Protein AF-A0A0N7YM29-F1 (afdb_monomer)

Mean predicted aligned error: 9.25 Å

Secondary structure (DSSP, 8-state):
---PPPPHHHHHHHHHHHHHHHHHSS-HHHHHHHHHH--HHHHHHHHHHHHHTT-HHHHHHHHH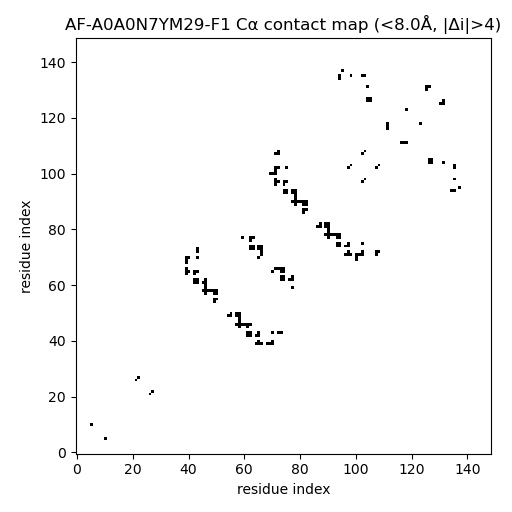HHHHTT-HHHHHHHHHHHHHTT-HHHHHHHHHHHHHTT--HHHHSPPPPTTSPPPPHHHHHHHHSHHHHHTTS-PPP--------

Radius of gyration: 21.11 Å; Cα contacts (8 Å, |Δi|>4): 114; chains: 1; bounding box: 64×45×58 Å

pLDDT: mean 83.95, std 16.63, range [44.84, 98.56]

Sequence (149 aa):
MPSATAGPEELRRHLHTLCESVLRGGHMGRLEKFARDYDAAGARTFACLLYSINRREAAVFWWRFAAGAEDQLSAHCLAIHHAADDNLIDARLWRTIATALGYSPRRHLPNPAPGAPLPDPGWLLARSGPELQQFAEPQAPLSVGCAGR

Nearest PDB structures (foldseek):
  7o04-assembly1_B  TM=7.428E-01  e=2.351E-01  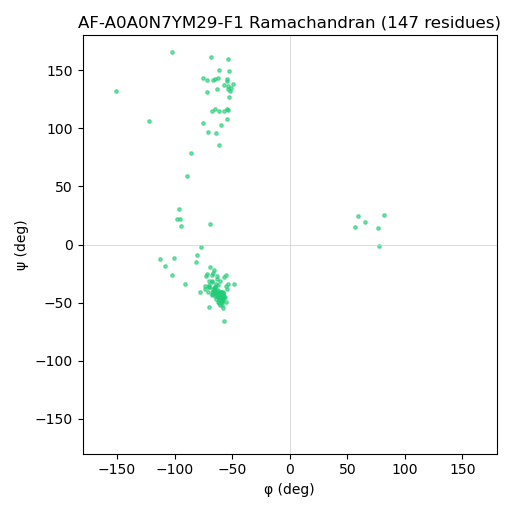Shigella flexneri
  6lk8-assembly1_U  TM=7.152E-01  e=1.671E+00  Xenopus laevis
  6i2m-assembly1_B-2  TM=2.600E-01  e=5.365E+00  Homo sapiens

Organism: NCBI:txid1546107

Solvent-accessible surface area (backbone atoms only — not comparable to full-atom values): 8555 Å² total; per-residue (Å²): 130,85,77,78,76,76,50,74,65,55,50,50,52,51,51,50,52,50,53,51,53,52,72,68,66,74,51,60,67,55,53,53,48,46,74,69,68,64,51,36,68,58,36,31,50,51,14,53,51,31,40,75,72,68,38,48,72,62,12,52,53,28,18,51,54,10,28,75,63,65,28,24,56,26,19,39,51,48,14,53,52,27,48,76,68,71,38,58,66,58,13,50,52,26,32,52,52,9,46,74,62,62,49,44,62,83,81,59,54,81,76,80,58,92,90,51,81,76,72,58,71,66,58,59,45,44,61,72,35,66,71,55,43,64,66,61,48,85,74,76,76,79,77,78,76,81,76,82,129

Structure (mmCIF, N/CA/C/O backbone):
data_AF-A0A0N7YM29-F1
#
_entry.id   AF-A0A0N7YM29-F1
#
loop_
_atom_site.group_PDB
_atom_site.id
_atom_site.type_symbol
_atom_site.label_atom_id
_atom_site.label_alt_id
_atom_site.label_comp_id
_atom_site.label_asym_id
_atom_site.label_entity_id
_atom_site.label_seq_id
_atom_site.pdbx_PDB_ins_code
_atom_site.Cartn_x
_atom_site.Cartn_y
_atom_site.Cartn_z
_atom_site.occupancy
_atom_site.B_iso_or_equiv
_atom_site.auth_seq_id
_atom_site.auth_comp_id
_atom_site.auth_asym_id
_atom_site.auth_atom_id
_atom_site.pdbx_PDB_model_num
ATOM 1 N N . MET A 1 1 ? 36.303 -25.086 7.597 1.00 44.84 1 MET A N 1
ATOM 2 C CA . MET A 1 1 ? 36.525 -23.628 7.691 1.00 44.84 1 MET A CA 1
ATOM 3 C C . MET A 1 1 ? 35.178 -22.980 7.955 1.00 44.84 1 MET A C 1
ATOM 5 O O . MET A 1 1 ? 34.296 -23.200 7.133 1.00 44.84 1 MET A O 1
ATOM 9 N N . PRO A 1 2 ? 34.951 -22.280 9.078 1.00 51.69 2 PRO A N 1
ATOM 10 C CA . PRO A 1 2 ? 33.721 -21.516 9.229 1.00 51.69 2 PRO A CA 1
ATOM 11 C C . PRO A 1 2 ? 33.783 -20.364 8.223 1.00 51.69 2 PRO A C 1
ATOM 13 O O . PRO A 1 2 ? 34.682 -19.528 8.291 1.00 51.69 2 PRO A O 1
ATOM 16 N N . SER A 1 3 ? 32.889 -20.365 7.236 1.00 58.28 3 SER A N 1
ATOM 17 C CA . SER A 1 3 ? 32.709 -19.223 6.344 1.00 58.28 3 SER A CA 1
ATOM 18 C C . SER A 1 3 ? 32.376 -18.021 7.218 1.00 58.28 3 SER A C 1
ATOM 20 O O . SER A 1 3 ? 31.359 -18.041 7.912 1.00 58.28 3 SER A O 1
ATOM 22 N N . ALA A 1 4 ? 33.250 -17.014 7.245 1.00 73.00 4 ALA A N 1
ATOM 23 C CA . ALA A 1 4 ? 32.949 -15.763 7.920 1.00 73.00 4 ALA A CA 1
ATOM 24 C C . ALA A 1 4 ? 31.623 -15.242 7.355 1.00 73.00 4 ALA A C 1
ATOM 26 O O . ALA A 1 4 ? 31.497 -15.008 6.153 1.00 73.00 4 ALA A O 1
ATOM 27 N N . THR A 1 5 ? 30.605 -15.139 8.206 1.00 76.69 5 THR A N 1
ATOM 28 C CA . THR A 1 5 ? 29.339 -14.521 7.824 1.00 76.69 5 THR A CA 1
ATOM 29 C C . THR A 1 5 ? 29.628 -13.056 7.534 1.00 76.69 5 THR A C 1
ATOM 31 O O . THR A 1 5 ? 30.071 -12.340 8.434 1.00 76.69 5 THR A O 1
ATOM 34 N N . ALA 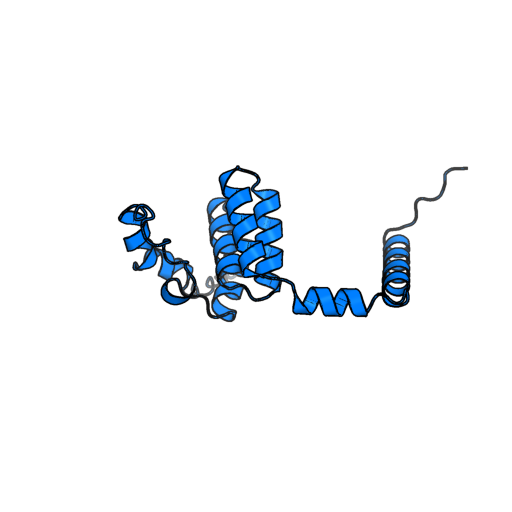A 1 6 ? 29.415 -12.632 6.287 1.00 79.06 6 ALA A N 1
ATOM 35 C CA . ALA A 1 6 ? 29.587 -11.244 5.877 1.00 79.06 6 ALA A CA 1
ATOM 36 C C . ALA A 1 6 ? 28.827 -10.309 6.833 1.00 79.06 6 ALA A C 1
ATOM 38 O O . ALA A 1 6 ? 27.681 -10.575 7.208 1.00 79.06 6 ALA A O 1
ATOM 39 N N . GLY A 1 7 ? 29.476 -9.220 7.247 1.00 93.62 7 GLY A N 1
ATOM 40 C CA . GLY A 1 7 ? 28.8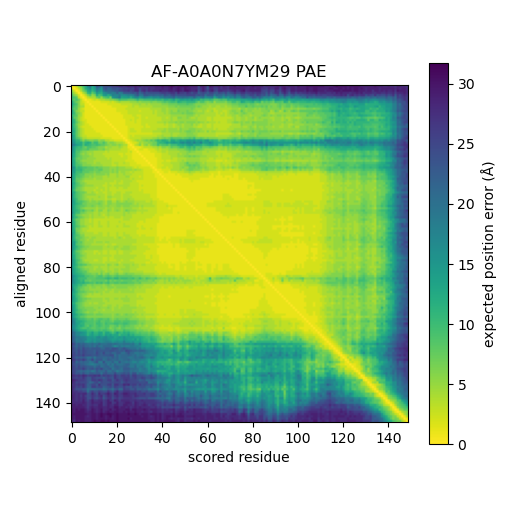60 -8.241 8.141 1.00 93.62 7 GLY A CA 1
ATOM 41 C C . GLY A 1 7 ? 27.717 -7.474 7.453 1.00 93.62 7 GLY A C 1
ATOM 42 O O . GLY A 1 7 ? 27.680 -7.403 6.222 1.00 93.62 7 GLY A O 1
ATOM 43 N N . PRO A 1 8 ? 26.804 -6.825 8.205 1.00 94.62 8 PRO A N 1
ATOM 44 C CA . PRO A 1 8 ? 25.674 -6.088 7.627 1.00 94.62 8 PRO A CA 1
ATOM 45 C C . PRO A 1 8 ? 26.068 -5.046 6.571 1.00 94.62 8 PRO A C 1
ATOM 47 O O . PRO A 1 8 ? 25.344 -4.845 5.602 1.00 94.62 8 PRO A O 1
ATOM 50 N N . GLU A 1 9 ? 27.222 -4.396 6.731 1.00 95.81 9 GLU A N 1
ATOM 51 C CA . GLU A 1 9 ? 27.707 -3.388 5.784 1.00 95.81 9 GLU A CA 1
ATOM 52 C C . GLU A 1 9 ? 28.222 -3.992 4.473 1.00 95.81 9 GLU A C 1
ATOM 54 O O . GLU A 1 9 ? 28.010 -3.441 3.393 1.00 95.81 9 GLU A O 1
ATOM 59 N N . GLU A 1 10 ? 28.856 -5.161 4.549 1.00 95.81 10 GLU A N 1
ATOM 60 C CA . GLU A 1 10 ? 29.280 -5.907 3.367 1.00 95.81 10 GLU A CA 1
ATOM 61 C C . GLU A 1 10 ? 28.064 -6.404 2.578 1.00 95.81 10 GLU A C 1
ATOM 63 O O . GLU A 1 10 ? 28.008 -6.238 1.360 1.00 95.81 10 GLU A O 1
ATOM 68 N N . LEU A 1 11 ? 27.036 -6.898 3.276 1.00 96.69 11 LEU A N 1
ATOM 69 C CA . LEU A 1 11 ? 25.766 -7.289 2.662 1.00 96.69 11 LEU A CA 1
ATOM 70 C C . LEU A 1 11 ? 25.036 -6.102 2.014 1.00 96.69 11 LEU A C 1
ATOM 72 O O . LEU A 1 11 ? 24.526 -6.243 0.903 1.00 96.69 11 LEU A O 1
ATOM 76 N N . ARG A 1 12 ? 25.012 -4.920 2.649 1.00 96.94 12 ARG A N 1
ATOM 77 C CA . ARG A 1 12 ? 24.433 -3.703 2.043 1.00 96.94 12 ARG A CA 1
ATOM 78 C C . ARG A 1 12 ? 25.174 -3.285 0.783 1.00 96.94 12 ARG A C 1
ATOM 80 O O . ARG A 1 12 ? 24.537 -2.966 -0.219 1.00 96.94 12 ARG A O 1
ATOM 87 N N . ARG A 1 13 ? 26.506 -3.318 0.814 1.00 97.38 13 ARG A N 1
ATOM 88 C CA . ARG A 1 13 ? 27.336 -3.020 -0.356 1.00 97.38 13 ARG A CA 1
ATOM 89 C C . ARG A 1 13 ? 27.063 -4.004 -1.485 1.00 97.38 13 ARG A C 1
ATOM 91 O O . ARG A 1 13 ? 26.868 -3.584 -2.619 1.00 97.38 13 ARG A O 1
ATOM 98 N N . HIS A 1 14 ? 26.981 -5.292 -1.163 1.00 96.94 14 HIS A N 1
ATOM 99 C CA . HIS A 1 14 ? 26.638 -6.321 -2.132 1.00 96.94 14 HIS A CA 1
ATOM 100 C C . HIS A 1 14 ? 25.247 -6.092 -2.742 1.00 96.94 14 HIS A C 1
ATOM 102 O O . HIS A 1 14 ? 25.103 -6.132 -3.962 1.00 96.94 14 HIS A O 1
ATOM 108 N N . LEU A 1 15 ? 24.240 -5.769 -1.922 1.00 97.56 15 LEU A N 1
ATOM 109 C CA . LEU A 1 15 ? 22.901 -5.424 -2.404 1.00 97.56 15 LEU A CA 1
ATOM 110 C C . LEU A 1 15 ? 22.931 -4.202 -3.331 1.00 97.56 15 LEU A C 1
ATOM 112 O O . LEU A 1 15 ? 22.297 -4.228 -4.381 1.00 97.56 15 LEU A O 1
ATOM 116 N N . HIS A 1 16 ? 23.699 -3.164 -2.993 1.00 97.75 16 HIS A N 1
ATOM 117 C CA . HIS A 1 16 ? 23.868 -1.998 -3.861 1.00 97.75 16 HIS A CA 1
ATOM 118 C C . HIS A 1 16 ? 24.461 -2.387 -5.222 1.00 97.75 16 HIS A C 1
ATOM 120 O O . HIS A 1 16 ? 23.938 -1.996 -6.263 1.00 97.75 16 HIS A O 1
ATOM 126 N N . THR A 1 17 ? 25.505 -3.223 -5.230 1.00 97.81 17 THR A N 1
ATOM 127 C CA . THR A 1 17 ? 26.103 -3.745 -6.467 1.00 97.81 17 THR A CA 1
ATOM 128 C C . THR A 1 17 ? 25.104 -4.562 -7.290 1.00 97.81 17 THR A C 1
ATOM 130 O O . THR A 1 17 ? 25.041 -4.398 -8.508 1.00 97.81 17 THR A O 1
ATOM 133 N N . LEU A 1 18 ? 24.288 -5.408 -6.653 1.00 96.75 18 LEU A N 1
ATOM 134 C CA . LEU A 1 18 ? 23.226 -6.146 -7.342 1.00 96.75 18 LEU A CA 1
ATOM 135 C C . LEU A 1 18 ? 22.182 -5.199 -7.949 1.00 96.75 18 LEU A C 1
ATOM 137 O O . LEU A 1 18 ? 21.816 -5.374 -9.110 1.00 96.75 18 LEU A O 1
ATOM 141 N N . CYS A 1 19 ? 21.746 -4.173 -7.215 1.00 95.50 19 CYS A N 1
ATOM 142 C CA . CYS A 1 19 ? 20.822 -3.159 -7.724 1.00 95.50 19 CYS A CA 1
ATOM 143 C C . CYS A 1 19 ? 21.391 -2.426 -8.949 1.00 95.50 19 CYS A C 1
ATOM 145 O O . CYS A 1 19 ? 20.688 -2.266 -9.945 1.00 95.50 19 CYS A O 1
ATOM 147 N N . GLU A 1 20 ? 22.666 -2.028 -8.925 1.00 94.62 20 GLU A N 1
ATOM 148 C CA . GLU A 1 20 ? 23.328 -1.428 -10.090 1.00 94.62 20 GLU A CA 1
ATOM 149 C C . GLU A 1 20 ? 23.393 -2.390 -11.281 1.00 94.62 20 GLU A C 1
ATOM 151 O O . GLU A 1 20 ? 23.167 -1.981 -12.421 1.00 94.62 20 GLU A O 1
ATOM 156 N N . SER A 1 21 ? 23.689 -3.669 -11.026 1.00 94.56 21 SER A N 1
ATOM 157 C CA . SER A 1 21 ? 23.746 -4.697 -12.066 1.00 94.56 21 SER A CA 1
ATOM 158 C C . SER A 1 21 ? 22.389 -4.908 -12.728 1.00 94.56 21 SER A C 1
ATOM 160 O O . SER A 1 21 ? 22.333 -5.060 -13.947 1.00 94.56 21 SER A O 1
ATOM 162 N N . VAL A 1 22 ? 21.312 -4.907 -11.938 1.00 93.31 22 VAL A N 1
ATOM 163 C CA . VAL A 1 22 ? 19.934 -4.891 -12.430 1.00 93.31 22 VAL A CA 1
ATOM 164 C C . VAL A 1 22 ? 19.795 -3.655 -13.320 1.00 93.31 22 VAL A C 1
ATOM 166 O O . VAL A 1 22 ? 19.749 -3.804 -14.533 1.00 93.31 22 VAL A O 1
ATOM 169 N N . LEU A 1 23 ? 19.902 -2.430 -12.795 1.00 90.56 23 LEU A N 1
ATOM 170 C CA . LEU A 1 23 ? 19.718 -1.185 -13.569 1.00 90.56 23 LEU A CA 1
ATOM 171 C C . LEU A 1 23 ? 20.493 -1.111 -14.903 1.00 90.56 23 LEU A C 1
ATOM 173 O O . LEU A 1 23 ? 19.970 -0.565 -15.875 1.00 90.56 23 LEU A O 1
ATOM 177 N N . ARG A 1 24 ? 21.696 -1.693 -14.988 1.00 90.12 24 ARG A N 1
ATOM 178 C CA . ARG A 1 24 ? 22.502 -1.756 -16.224 1.00 90.12 24 ARG A CA 1
ATOM 179 C C . ARG A 1 24 ? 22.105 -2.875 -17.198 1.00 90.12 24 ARG A C 1
ATOM 181 O O . ARG A 1 24 ? 22.477 -2.808 -18.365 1.00 90.12 24 ARG A O 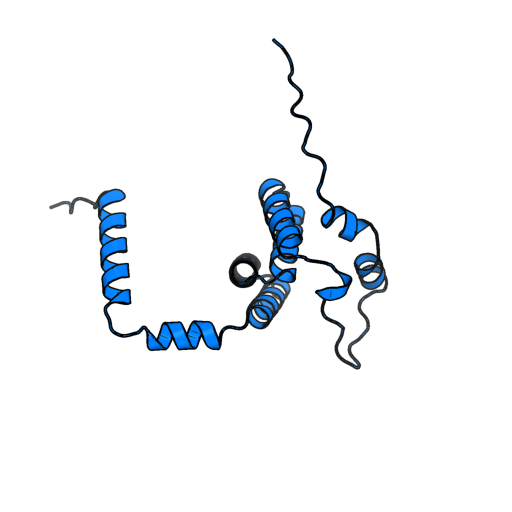1
ATOM 188 N N . GLY A 1 25 ? 21.328 -3.868 -16.772 1.00 88.50 25 GLY A N 1
ATOM 189 C CA . GLY A 1 25 ? 20.896 -5.047 -17.535 1.00 88.50 25 GLY A CA 1
ATOM 190 C C . GLY A 1 25 ? 19.895 -4.798 -18.674 1.00 88.50 25 GLY A C 1
ATOM 191 O O . GLY A 1 25 ? 19.237 -5.733 -19.124 1.00 88.50 25 GLY A O 1
ATOM 192 N N . GLY A 1 26 ? 19.739 -3.556 -19.146 1.00 80.44 26 GLY A N 1
ATOM 193 C CA . GLY A 1 26 ? 18.964 -3.235 -20.354 1.00 80.44 26 GLY A CA 1
ATOM 194 C C . GLY A 1 26 ? 17.437 -3.261 -20.200 1.00 80.44 26 GLY A C 1
ATOM 195 O O . GLY A 1 26 ? 16.709 -3.237 -21.187 1.00 80.44 26 GLY A O 1
ATOM 196 N N . HIS A 1 27 ? 16.913 -3.282 -18.977 1.00 83.81 27 HIS A N 1
ATOM 197 C CA . HIS A 1 27 ? 15.472 -3.383 -18.711 1.00 83.81 27 HIS A CA 1
ATOM 198 C C . HIS A 1 27 ? 14.783 -2.041 -18.425 1.00 83.81 27 HIS A C 1
ATOM 200 O O . HIS A 1 27 ? 13.699 -2.009 -17.842 1.00 83.81 27 HIS A O 1
ATOM 206 N N . MET A 1 28 ? 15.373 -0.928 -18.863 1.00 84.94 28 MET A N 1
ATOM 207 C CA . MET A 1 28 ? 14.740 0.393 -18.759 1.00 84.94 28 MET A CA 1
ATOM 208 C C . MET A 1 28 ? 13.351 0.420 -19.416 1.00 84.94 28 MET A C 1
ATOM 210 O O . MET A 1 28 ? 12.424 0.987 -18.849 1.00 84.94 28 MET A O 1
ATOM 214 N N . GLY A 1 29 ? 13.157 -0.305 -20.526 1.00 87.56 29 GLY A N 1
ATOM 215 C CA . GLY A 1 29 ? 11.838 -0.438 -21.158 1.00 87.56 29 GLY A CA 1
ATOM 216 C C . GLY A 1 29 ? 10.786 -1.134 -20.281 1.00 87.56 29 GLY A C 1
ATOM 217 O O . GLY A 1 29 ? 9.598 -0.846 -20.400 1.00 87.56 29 GLY A O 1
ATOM 218 N N . ARG A 1 30 ? 11.191 -2.015 -19.352 1.00 89.75 30 ARG A N 1
ATOM 219 C CA . ARG A 1 30 ? 10.261 -2.618 -18.379 1.00 89.75 30 ARG A CA 1
ATOM 220 C C . ARG A 1 30 ? 9.848 -1.617 -17.308 1.00 89.75 30 ARG A C 1
ATOM 222 O O . ARG A 1 30 ? 8.688 -1.626 -16.915 1.00 89.75 30 ARG A O 1
ATOM 229 N N . LEU A 1 31 ? 10.778 -0.772 -16.859 1.00 89.69 31 LEU A N 1
ATOM 230 C CA . LEU A 1 31 ? 10.484 0.291 -15.901 1.00 89.69 31 LEU A CA 1
ATOM 231 C C . LEU A 1 31 ? 9.536 1.328 -16.509 1.00 89.69 31 LEU A C 1
ATOM 233 O O . LEU A 1 31 ? 8.561 1.697 -15.867 1.00 89.69 31 LEU A O 1
ATOM 237 N N . GLU A 1 32 ? 9.771 1.740 -17.756 1.00 90.62 32 GLU A N 1
ATOM 238 C CA . GLU A 1 32 ? 8.873 2.655 -18.466 1.00 90.62 32 GLU A CA 1
ATOM 239 C C . GLU A 1 32 ? 7.478 2.044 -18.650 1.00 90.62 32 GLU A C 1
ATOM 241 O O . GLU A 1 32 ? 6.473 2.697 -18.376 1.00 90.62 32 GLU A O 1
ATOM 246 N N . LYS A 1 33 ? 7.406 0.771 -19.063 1.00 92.44 33 LYS A N 1
ATOM 247 C CA . LYS A 1 33 ? 6.132 0.053 -19.167 1.00 92.44 33 LYS A CA 1
ATOM 248 C C . LYS A 1 33 ? 5.414 -0.007 -17.820 1.00 92.44 33 LYS A C 1
ATOM 250 O O . LYS A 1 33 ? 4.234 0.302 -17.750 1.00 92.44 33 LYS A O 1
ATOM 255 N N . PHE A 1 34 ? 6.124 -0.369 -16.753 1.00 91.38 34 PHE A N 1
ATOM 256 C CA . PHE A 1 34 ? 5.558 -0.396 -15.409 1.00 91.38 34 PHE A CA 1
ATOM 257 C C . PHE A 1 34 ? 5.026 0.978 -15.000 1.00 91.38 34 PHE A C 1
ATOM 259 O O . PHE A 1 34 ? 3.877 1.064 -14.594 1.00 91.38 34 PHE A O 1
ATOM 266 N N . ALA A 1 35 ? 5.818 2.042 -15.169 1.00 88.38 35 ALA A N 1
ATOM 267 C CA . ALA A 1 35 ? 5.434 3.413 -14.835 1.00 88.38 35 ALA A CA 1
ATOM 268 C C . ALA A 1 35 ? 4.202 3.901 -15.618 1.00 88.38 35 ALA A C 1
ATOM 270 O O . ALA A 1 35 ? 3.433 4.704 -15.101 1.00 88.38 35 ALA A O 1
ATOM 271 N N . ARG A 1 36 ? 4.020 3.423 -16.854 1.00 90.94 36 ARG A N 1
ATOM 272 C CA . ARG A 1 36 ? 2.860 3.743 -17.694 1.00 90.94 36 ARG A CA 1
ATOM 273 C C . ARG A 1 36 ? 1.612 2.952 -17.309 1.00 90.94 36 ARG A C 1
ATOM 275 O O . ARG A 1 36 ? 0.518 3.504 -17.345 1.00 90.94 36 ARG A O 1
ATOM 282 N N . ASP A 1 37 ? 1.784 1.672 -16.994 1.00 90.94 37 ASP A N 1
ATOM 283 C CA . ASP A 1 37 ? 0.681 0.713 -16.918 1.00 90.94 37 ASP A CA 1
ATOM 284 C C . ASP A 1 37 ? 0.216 0.431 -15.477 1.00 90.94 37 ASP A C 1
ATOM 286 O O . ASP A 1 37 ? -0.809 -0.228 -15.295 1.00 90.94 37 ASP A O 1
ATOM 290 N N . TYR A 1 38 ? 0.952 0.858 -14.441 1.00 91.56 38 TYR A N 1
ATOM 291 C CA . TYR A 1 38 ? 0.529 0.607 -13.060 1.00 91.56 38 TYR A CA 1
ATOM 292 C C . TYR A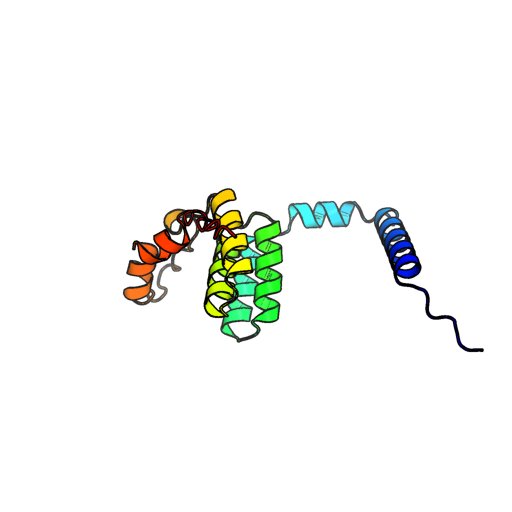 1 38 ? -0.751 1.387 -12.720 1.00 91.56 38 TYR A C 1
ATOM 294 O O . TYR A 1 38 ? -0.920 2.544 -13.096 1.00 91.56 38 TYR A O 1
ATOM 302 N N . ASP A 1 39 ? -1.636 0.754 -11.950 1.00 94.44 39 ASP A N 1
ATOM 303 C CA . ASP A 1 39 ? -2.895 1.348 -11.503 1.00 94.44 39 ASP A CA 1
ATOM 304 C C . ASP A 1 39 ? -2.969 1.339 -9.972 1.00 94.44 39 ASP A C 1
ATOM 306 O O . ASP A 1 39 ? -3.177 0.298 -9.337 1.00 94.44 39 ASP A O 1
ATOM 310 N N . ALA A 1 40 ? -2.798 2.516 -9.368 1.00 95.44 40 ALA A N 1
ATOM 311 C CA . ALA A 1 40 ? -2.878 2.682 -7.922 1.00 95.44 40 ALA A CA 1
ATOM 312 C C . ALA A 1 40 ? -4.288 2.365 -7.380 1.00 95.44 40 ALA A C 1
ATOM 314 O O . ALA A 1 40 ? -4.424 1.769 -6.307 1.00 95.44 40 ALA A O 1
ATOM 315 N N . ALA A 1 41 ? -5.345 2.669 -8.144 1.00 94.88 41 ALA A N 1
ATOM 316 C CA . ALA A 1 41 ? -6.719 2.342 -7.771 1.00 94.88 41 ALA A CA 1
ATOM 317 C C . ALA A 1 41 ? -6.984 0.828 -7.843 1.00 94.88 41 ALA A C 1
ATOM 319 O O . ALA A 1 41 ? -7.680 0.275 -6.982 1.00 94.88 41 ALA A O 1
ATOM 320 N N . GLY A 1 42 ? -6.395 0.145 -8.823 1.00 96.12 42 GLY A N 1
ATOM 321 C CA . GLY A 1 42 ? -6.382 -1.312 -8.932 1.00 96.12 42 GLY A CA 1
ATOM 322 C C . GLY A 1 42 ? -5.674 -1.974 -7.748 1.00 96.12 42 GLY A C 1
ATOM 323 O O . GLY A 1 42 ? -6.245 -2.858 -7.107 1.00 96.12 42 GLY A O 1
ATOM 324 N N . ALA A 1 43 ? -4.483 -1.489 -7.379 1.00 97.69 43 ALA A N 1
ATOM 325 C CA . ALA A 1 43 ? -3.747 -1.952 -6.199 1.00 97.69 43 ALA A CA 1
ATOM 326 C C . ALA A 1 43 ? -4.548 -1.763 -4.898 1.00 97.69 43 ALA A C 1
ATOM 328 O O . ALA A 1 43 ? -4.661 -2.698 -4.100 1.00 97.69 43 ALA A O 1
ATOM 329 N N . ARG A 1 44 ? -5.188 -0.598 -4.712 1.00 97.75 44 ARG A N 1
ATOM 330 C CA . ARG A 1 44 ? -6.117 -0.359 -3.595 1.00 97.75 44 ARG A CA 1
ATOM 331 C C . ARG A 1 44 ? -7.263 -1.367 -3.583 1.00 97.75 44 ARG A C 1
ATOM 333 O O . ARG A 1 44 ? -7.616 -1.897 -2.534 1.00 97.75 44 ARG A O 1
ATOM 340 N N . THR A 1 45 ? -7.873 -1.617 -4.737 1.00 97.31 45 THR A N 1
ATOM 341 C CA . THR A 1 45 ? -9.015 -2.534 -4.849 1.00 97.31 45 THR A CA 1
ATOM 342 C C . THR A 1 45 ? -8.601 -3.960 -4.488 1.00 97.31 45 THR A C 1
ATOM 344 O O . THR A 1 45 ? -9.306 -4.640 -3.741 1.00 97.31 45 THR A O 1
ATOM 347 N N . PHE A 1 46 ? -7.418 -4.389 -4.931 1.00 98.25 46 PHE A N 1
ATOM 348 C CA . PHE A 1 46 ? -6.846 -5.674 -4.544 1.00 98.25 46 PHE A CA 1
ATOM 349 C C . PHE A 1 46 ? -6.555 -5.750 -3.038 1.00 98.25 46 PHE A C 1
ATOM 351 O O . PHE A 1 46 ? -6.876 -6.754 -2.403 1.00 98.25 46 PHE A O 1
ATOM 358 N N . ALA A 1 47 ? -6.044 -4.674 -2.434 1.00 98.38 47 ALA A N 1
ATOM 359 C CA . ALA A 1 47 ? -5.889 -4.579 -0.984 1.00 98.38 47 ALA A CA 1
ATOM 360 C C . ALA A 1 47 ? -7.228 -4.748 -0.242 1.00 98.38 47 ALA A C 1
ATOM 362 O O . ALA A 1 47 ? -7.306 -5.525 0.707 1.00 98.38 47 ALA A O 1
ATOM 363 N N . CYS A 1 48 ? -8.301 -4.094 -0.701 1.00 97.31 48 CYS A N 1
ATOM 364 C CA . CYS A 1 48 ? -9.637 -4.240 -0.114 1.00 97.31 48 CYS A CA 1
ATOM 365 C C . CYS A 1 48 ? -10.169 -5.679 -0.219 1.00 97.31 48 CYS A C 1
ATOM 367 O O . CYS A 1 48 ? -10.771 -6.182 0.735 1.00 97.31 48 CYS A O 1
ATOM 369 N N . LEU A 1 49 ? -9.916 -6.366 -1.340 1.00 98.00 49 LEU A N 1
ATOM 370 C CA . LEU A 1 49 ? -10.237 -7.788 -1.491 1.00 98.00 49 LEU A CA 1
ATOM 371 C C . LEU A 1 49 ? -9.488 -8.621 -0.447 1.00 98.00 49 LEU A C 1
ATOM 373 O O . LEU A 1 49 ? -10.111 -9.382 0.289 1.00 98.00 49 LEU A O 1
ATOM 377 N N . LEU A 1 50 ? -8.167 -8.442 -0.351 1.00 98.56 50 LEU A N 1
ATOM 378 C CA . LEU A 1 50 ? -7.316 -9.148 0.609 1.00 98.56 50 LEU A CA 1
ATOM 379 C C . LEU A 1 50 ? -7.763 -8.910 2.055 1.00 98.56 50 LEU A C 1
ATOM 381 O O . LEU A 1 50 ? -7.829 -9.856 2.840 1.00 98.56 50 LEU A O 1
ATOM 385 N N . TYR A 1 51 ? -8.118 -7.673 2.402 1.00 98.00 51 TYR A N 1
ATOM 386 C CA . TYR A 1 51 ? -8.621 -7.332 3.729 1.00 98.00 51 TYR A CA 1
ATOM 387 C C . TYR A 1 51 ? -9.936 -8.063 4.034 1.00 98.00 51 TYR A C 1
ATOM 389 O O . TYR A 1 51 ? -10.084 -8.639 5.111 1.00 98.00 51 TYR A O 1
ATOM 397 N N . SER A 1 52 ? -10.848 -8.120 3.059 1.00 96.75 52 SER A N 1
ATOM 398 C CA . SER A 1 52 ? -12.153 -8.790 3.186 1.00 96.75 52 SER A CA 1
ATOM 399 C C . SER A 1 52 ? -12.032 -10.300 3.412 1.00 96.75 52 SER A C 1
ATOM 401 O O . SER A 1 52 ? -12.866 -10.891 4.090 1.00 96.75 52 SER A O 1
ATOM 403 N N . ILE A 1 53 ? -10.968 -10.925 2.899 1.00 98.06 53 ILE A N 1
ATOM 404 C CA . ILE A 1 53 ? -10.646 -12.342 3.145 1.00 98.06 53 ILE A CA 1
ATOM 405 C C . ILE A 1 53 ? -9.643 -12.534 4.298 1.00 98.06 53 ILE A C 1
ATOM 407 O O . ILE A 1 53 ? -8.955 -13.552 4.380 1.00 98.06 53 ILE A O 1
ATOM 411 N N . ASN A 1 54 ? -9.538 -11.541 5.188 1.00 97.19 54 ASN A N 1
ATOM 412 C CA . ASN A 1 54 ? -8.701 -11.527 6.389 1.00 97.19 54 ASN A CA 1
ATOM 413 C C . ASN A 1 54 ? -7.187 -11.711 6.138 1.00 97.19 54 ASN A C 1
ATOM 415 O O . ASN A 1 54 ? -6.437 -12.104 7.030 1.00 97.19 54 ASN A O 1
ATOM 419 N N . ARG A 1 55 ? -6.698 -11.380 4.937 1.00 98.25 55 ARG A N 1
ATOM 420 C CA . ARG A 1 55 ? -5.265 -11.326 4.593 1.00 98.25 55 ARG A CA 1
ATOM 421 C C . ARG A 1 55 ? -4.708 -9.928 4.884 1.00 98.25 55 ARG A C 1
ATOM 423 O O . ARG A 1 55 ? -4.218 -9.246 3.986 1.00 98.25 55 ARG A O 1
ATOM 430 N N . ARG A 1 56 ? -4.807 -9.499 6.149 1.00 97.31 56 ARG A N 1
ATOM 431 C CA . ARG A 1 56 ? -4.564 -8.108 6.582 1.00 97.31 56 ARG A CA 1
ATOM 432 C C . ARG A 1 56 ? -3.160 -7.602 6.253 1.00 97.31 56 ARG A C 1
ATOM 434 O O . ARG A 1 56 ? -3.043 -6.556 5.632 1.00 97.31 56 ARG A O 1
ATOM 441 N N . GLU A 1 57 ? -2.108 -8.356 6.568 1.00 97.06 57 GLU A N 1
ATOM 442 C CA . GLU A 1 57 ? -0.728 -7.931 6.267 1.00 97.06 57 GLU A CA 1
ATOM 443 C C . GLU A 1 57 ? -0.498 -7.699 4.766 1.00 97.06 57 GLU A C 1
ATOM 445 O O . GLU A 1 57 ? 0.108 -6.704 4.364 1.00 97.06 57 GLU A O 1
ATOM 450 N N . ALA A 1 58 ? -1.045 -8.580 3.922 1.00 98.06 58 ALA A N 1
ATOM 451 C CA . ALA A 1 58 ? -0.979 -8.425 2.473 1.00 98.06 58 ALA A CA 1
ATOM 452 C C . ALA A 1 58 ? -1.781 -7.201 2.003 1.00 98.06 58 ALA A C 1
ATOM 454 O O . ALA A 1 58 ? -1.313 -6.461 1.141 1.00 98.06 58 ALA A O 1
ATOM 455 N N . ALA A 1 59 ? -2.958 -6.949 2.582 1.00 98.50 59 ALA A N 1
ATOM 456 C CA . ALA A 1 59 ? -3.743 -5.754 2.280 1.00 98.50 59 ALA A CA 1
ATOM 457 C C . ALA A 1 59 ? -2.969 -4.468 2.606 1.00 98.50 59 ALA A C 1
ATOM 459 O O . ALA A 1 59 ? -2.879 -3.569 1.774 1.00 98.50 59 ALA A O 1
ATOM 460 N N . VAL A 1 60 ? -2.335 -4.412 3.779 1.00 98.25 60 VAL A N 1
ATOM 461 C CA . VAL A 1 60 ? -1.527 -3.266 4.212 1.00 98.25 60 VAL A CA 1
ATOM 462 C C . VAL A 1 60 ? -0.362 -3.008 3.262 1.00 98.25 60 VAL A C 1
ATOM 464 O O . VAL A 1 60 ? -0.101 -1.856 2.920 1.00 98.25 60 VAL A O 1
ATOM 467 N N . PHE A 1 61 ? 0.324 -4.057 2.801 1.00 98.31 61 PHE A N 1
ATOM 468 C CA . PHE A 1 61 ? 1.370 -3.918 1.786 1.00 98.31 61 PHE A CA 1
ATOM 469 C C . PHE A 1 61 ? 0.844 -3.213 0.526 1.00 98.31 61 PHE A C 1
ATOM 471 O O . PHE A 1 61 ? 1.440 -2.237 0.069 1.00 98.31 61 PHE A O 1
ATOM 478 N N . TRP A 1 62 ? -0.297 -3.660 -0.001 1.00 98.56 62 TRP A N 1
ATOM 479 C CA . TRP A 1 62 ? -0.868 -3.095 -1.223 1.00 98.56 62 TRP A CA 1
ATOM 480 C C . TRP A 1 62 ? -1.420 -1.683 -1.037 1.00 98.56 62 TRP A C 1
ATOM 482 O O . TRP A 1 62 ? -1.255 -0.852 -1.929 1.00 98.56 62 TRP A O 1
ATOM 492 N N . TRP A 1 63 ? -1.988 -1.362 0.127 1.00 98.56 63 TRP A N 1
ATOM 493 C CA . TRP A 1 63 ? -2.337 0.023 0.437 1.00 98.56 63 TRP A CA 1
ATOM 494 C C . TRP A 1 63 ? -1.101 0.920 0.533 1.00 98.56 63 TRP A C 1
ATOM 496 O O . TRP A 1 63 ? -1.147 2.039 0.035 1.00 98.56 63 TRP A O 1
ATOM 506 N N . ARG A 1 64 ? 0.022 0.456 1.104 1.00 98.31 64 ARG A N 1
ATOM 507 C CA . ARG A 1 64 ? 1.275 1.241 1.136 1.00 98.31 64 ARG A CA 1
ATOM 508 C C . ARG A 1 64 ? 1.829 1.475 -0.263 1.00 98.31 64 ARG A C 1
ATOM 510 O O . ARG A 1 64 ? 2.254 2.587 -0.557 1.00 98.31 64 ARG A O 1
ATOM 517 N N . PHE A 1 65 ? 1.785 0.455 -1.121 1.00 97.44 65 PHE A N 1
ATOM 518 C CA . PHE A 1 65 ? 2.166 0.580 -2.527 1.00 97.44 65 PHE A CA 1
ATOM 519 C C . PHE A 1 65 ? 1.318 1.642 -3.243 1.00 97.44 65 PHE A C 1
ATOM 521 O O . PHE A 1 65 ? 1.866 2.568 -3.833 1.00 97.44 65 PHE A O 1
ATOM 528 N N . ALA A 1 66 ? -0.011 1.552 -3.138 1.00 97.94 66 ALA A N 1
ATOM 529 C CA . ALA A 1 66 ? -0.922 2.501 -3.774 1.00 97.94 66 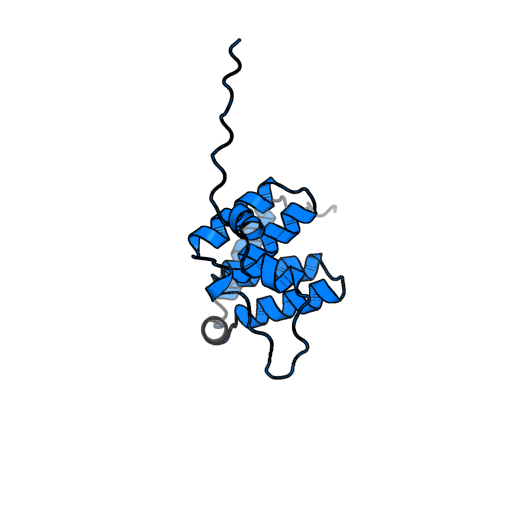ALA A CA 1
ATOM 530 C C . ALA A 1 66 ? -0.774 3.924 -3.207 1.00 97.94 66 ALA A C 1
ATOM 532 O O . ALA A 1 66 ? -0.719 4.883 -3.968 1.00 97.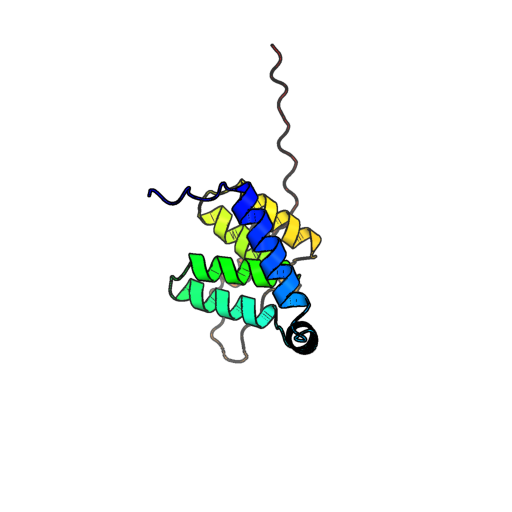94 66 ALA A O 1
ATOM 533 N N . ALA A 1 67 ? -0.641 4.072 -1.887 1.00 97.62 67 ALA A N 1
ATOM 534 C CA . ALA A 1 67 ? -0.429 5.368 -1.245 1.00 97.62 67 ALA A CA 1
ATOM 535 C C . ALA A 1 67 ? 0.916 6.007 -1.638 1.00 97.62 67 ALA A C 1
ATOM 537 O O . ALA A 1 67 ? 0.991 7.220 -1.813 1.00 97.62 67 ALA A O 1
ATOM 538 N N . GLY A 1 68 ? 1.969 5.198 -1.814 1.00 95.94 68 GLY A N 1
ATOM 539 C CA . GLY A 1 68 ? 3.254 5.649 -2.357 1.00 95.94 68 GLY A CA 1
ATOM 540 C C . GLY A 1 68 ? 3.171 6.104 -3.818 1.00 95.94 68 GLY A C 1
ATOM 541 O O . GLY A 1 68 ? 3.997 6.899 -4.252 1.00 95.94 68 GLY A O 1
ATOM 542 N N . ALA A 1 69 ? 2.149 5.651 -4.545 1.00 95.06 69 ALA A N 1
ATOM 543 C CA . ALA A 1 69 ? 1.771 6.134 -5.868 1.00 95.06 69 ALA A CA 1
ATOM 544 C C . ALA A 1 69 ? 0.644 7.191 -5.814 1.00 95.06 69 ALA A C 1
ATOM 546 O O . ALA A 1 69 ? -0.175 7.284 -6.726 1.00 95.06 69 ALA A O 1
ATOM 547 N N . GLU A 1 70 ? 0.601 7.963 -4.724 1.00 95.56 70 GLU A N 1
ATOM 548 C CA . GLU A 1 70 ? -0.297 9.105 -4.493 1.00 95.56 70 GLU A CA 1
ATOM 549 C C . GLU A 1 70 ? -1.797 8.775 -4.383 1.00 95.56 70 GLU A C 1
ATOM 551 O O . GLU A 1 70 ? -2.645 9.666 -4.460 1.00 95.56 70 GLU A O 1
ATOM 556 N N . ASP A 1 71 ? -2.158 7.517 -4.113 1.00 97.31 71 ASP A N 1
ATOM 557 C CA . ASP A 1 71 ? -3.555 7.152 -3.880 1.00 97.31 71 ASP A CA 1
ATOM 558 C C . ASP A 1 71 ? -4.057 7.599 -2.494 1.00 97.31 71 ASP A C 1
ATOM 560 O O . ASP A 1 71 ? -3.786 6.975 -1.461 1.00 97.31 71 ASP A O 1
ATOM 564 N N . GLN A 1 72 ? -4.861 8.665 -2.478 1.00 96.31 72 GLN A N 1
ATOM 565 C CA . GLN A 1 72 ? -5.395 9.298 -1.267 1.00 96.31 72 GLN A CA 1
ATOM 566 C C . GLN A 1 72 ? -6.205 8.330 -0.403 1.00 96.31 72 GLN A C 1
ATOM 568 O O . GLN A 1 72 ? -6.110 8.340 0.827 1.00 96.31 72 GLN A O 1
ATOM 573 N N . LEU A 1 73 ? -7.048 7.518 -1.048 1.00 95.62 73 LEU A N 1
ATOM 574 C CA . LEU A 1 73 ? -7.937 6.609 -0.338 1.00 95.62 73 LEU A CA 1
ATOM 575 C C . LEU A 1 73 ? -7.141 5.477 0.321 1.00 95.62 73 LEU A C 1
ATOM 577 O O . LEU A 1 73 ? -7.457 5.106 1.445 1.00 95.62 73 LEU A O 1
ATOM 581 N N . SER A 1 74 ? -6.077 4.980 -0.313 1.00 98.00 74 SER A N 1
ATOM 582 C CA . SER A 1 74 ? -5.188 3.986 0.300 1.00 98.00 74 SER A CA 1
ATOM 583 C C . SER A 1 74 ? -4.460 4.529 1.528 1.00 98.00 74 SER A C 1
ATOM 585 O O . SER A 1 74 ? -4.403 3.844 2.550 1.00 98.00 74 SER A O 1
ATOM 587 N N . ALA A 1 75 ? -3.967 5.773 1.473 1.00 97.44 75 ALA A N 1
ATOM 588 C CA . ALA A 1 75 ? -3.379 6.433 2.641 1.00 97.44 75 ALA A CA 1
ATOM 589 C C . ALA A 1 75 ? -4.398 6.554 3.791 1.00 97.44 75 ALA A C 1
ATOM 591 O O . ALA A 1 75 ? -4.080 6.276 4.947 1.00 97.44 75 ALA A O 1
ATOM 592 N N . HIS A 1 76 ? -5.653 6.887 3.478 1.00 94.81 76 HIS A N 1
ATOM 593 C CA . HIS A 1 76 ? -6.723 6.927 4.472 1.00 94.81 76 HIS A CA 1
ATOM 594 C C . HIS A 1 76 ? -7.075 5.539 5.038 1.00 94.81 76 HIS A C 1
ATOM 596 O O . HIS A 1 76 ? -7.247 5.403 6.250 1.00 94.81 76 HIS A O 1
ATOM 602 N N . CYS A 1 77 ? -7.126 4.493 4.204 1.00 95.94 77 CYS A N 1
ATOM 603 C CA . CYS A 1 77 ? -7.326 3.113 4.658 1.00 95.94 77 CYS A CA 1
ATOM 604 C C . CYS A 1 77 ? -6.237 2.675 5.650 1.00 95.94 77 CYS A C 1
ATOM 606 O O . CYS A 1 77 ? -6.557 2.054 6.661 1.00 95.94 77 CYS A O 1
ATOM 608 N N . LEU A 1 78 ? -4.972 3.044 5.409 1.00 97.25 78 LEU A N 1
ATOM 609 C CA . LEU A 1 78 ? -3.871 2.784 6.343 1.00 97.25 78 LEU A CA 1
ATOM 610 C C . LEU A 1 78 ? -4.062 3.511 7.674 1.00 97.25 78 LEU A C 1
ATOM 612 O O . LEU A 1 78 ? -3.853 2.909 8.725 1.00 97.25 78 LEU A O 1
ATOM 616 N N . ALA A 1 79 ? -4.495 4.774 7.641 1.00 94.44 79 ALA A N 1
ATOM 617 C CA . ALA A 1 79 ? -4.759 5.541 8.853 1.00 94.44 79 ALA A CA 1
ATOM 618 C C . ALA A 1 79 ? -5.833 4.874 9.731 1.00 94.44 79 ALA A C 1
ATOM 620 O O . ALA A 1 79 ? -5.623 4.702 10.931 1.00 94.44 79 ALA A O 1
ATOM 621 N N . ILE A 1 80 ? -6.951 4.452 9.126 1.00 92.88 80 ILE A N 1
ATOM 622 C CA . ILE A 1 80 ? -8.034 3.744 9.829 1.00 92.88 80 ILE A CA 1
ATOM 623 C C . ILE A 1 80 ? -7.546 2.395 10.355 1.00 92.88 80 ILE A C 1
ATOM 625 O O . ILE A 1 80 ? -7.790 2.068 11.513 1.00 92.88 80 ILE A O 1
ATOM 629 N N . HIS A 1 81 ? -6.853 1.615 9.524 1.00 95.12 81 HIS A N 1
ATOM 630 C CA . HIS A 1 81 ? -6.362 0.300 9.922 1.00 95.12 81 HIS A CA 1
ATOM 631 C C . HIS A 1 81 ? -5.437 0.383 11.141 1.00 95.12 81 HIS A C 1
ATOM 633 O O . HIS A 1 81 ? -5.638 -0.348 12.105 1.00 95.12 81 HIS A O 1
ATOM 639 N N . HIS A 1 82 ? -4.475 1.307 11.130 1.00 93.44 82 HIS A N 1
ATOM 640 C CA . HIS A 1 82 ? -3.562 1.493 12.253 1.00 93.44 82 HIS A CA 1
ATOM 641 C C . HIS A 1 82 ? -4.258 2.037 13.505 1.00 93.44 82 HIS A C 1
ATOM 643 O O . HIS A 1 82 ? -3.870 1.670 14.609 1.00 93.44 82 HIS A O 1
ATOM 649 N N . ALA A 1 83 ? -5.299 2.863 13.355 1.00 89.88 83 ALA A N 1
ATOM 650 C CA . ALA A 1 83 ? -6.112 3.301 14.487 1.00 89.88 83 ALA A CA 1
ATOM 651 C C . ALA A 1 83 ? -6.907 2.141 15.108 1.00 89.88 83 ALA A C 1
ATOM 653 O O . ALA A 1 83 ? -7.010 2.067 16.326 1.00 89.88 83 ALA A O 1
ATOM 654 N N . ALA A 1 84 ? -7.432 1.228 14.285 1.00 89.38 84 ALA A N 1
ATOM 655 C CA . ALA A 1 84 ? -8.144 0.039 14.753 1.00 89.38 84 ALA A CA 1
ATOM 656 C C . ALA A 1 84 ? -7.231 -0.965 15.485 1.00 89.38 84 ALA A C 1
ATOM 658 O O . ALA A 1 84 ? -7.712 -1.705 16.338 1.00 89.38 84 ALA A O 1
ATOM 659 N N . ASP A 1 85 ? -5.932 -0.963 15.175 1.00 91.44 85 ASP A N 1
ATOM 660 C CA . ASP A 1 85 ? -4.910 -1.788 15.832 1.00 91.44 85 ASP A CA 1
ATOM 661 C C . ASP A 1 85 ? -4.192 -1.043 16.990 1.00 91.44 85 ASP A C 1
ATOM 663 O O . ASP A 1 85 ? -3.110 -1.452 17.410 1.00 91.44 85 ASP A O 1
ATOM 667 N N . ASP A 1 86 ? -4.745 0.078 17.480 1.00 87.00 86 ASP A N 1
ATOM 668 C CA . ASP A 1 86 ? -4.175 0.950 18.531 1.00 87.00 86 ASP A CA 1
ATOM 669 C C . ASP A 1 86 ? -2.757 1.506 18.242 1.00 87.00 86 ASP A C 1
ATOM 671 O O . ASP A 1 86 ? -2.094 2.089 19.107 1.00 87.00 86 ASP A O 1
ATOM 675 N N . ASN A 1 87 ? -2.282 1.429 16.995 1.00 89.56 87 ASN A N 1
ATOM 676 C CA . ASN A 1 87 ? -1.021 2.029 16.560 1.00 89.56 87 ASN A CA 1
ATOM 677 C C . ASN A 1 87 ? -1.230 3.497 16.152 1.00 89.56 87 ASN A C 1
ATOM 679 O O . ASN A 1 87 ? -1.301 3.866 14.975 1.00 89.56 87 ASN A O 1
ATOM 683 N N . LEU A 1 88 ? -1.311 4.363 17.162 1.00 88.25 88 LEU A N 1
ATOM 684 C CA . LEU A 1 88 ? -1.625 5.782 16.979 1.00 88.25 88 LEU A CA 1
ATOM 685 C C . LEU A 1 88 ? -0.548 6.574 16.220 1.00 88.25 88 LEU A C 1
ATOM 687 O O . LEU A 1 88 ? -0.863 7.612 15.634 1.00 88.25 88 LEU A O 1
ATOM 691 N N . ILE A 1 89 ? 0.711 6.125 16.231 1.00 90.88 89 ILE A N 1
ATOM 692 C CA . ILE A 1 89 ? 1.805 6.808 15.523 1.00 90.88 89 ILE A CA 1
ATOM 693 C C . ILE A 1 89 ? 1.615 6.641 14.016 1.00 90.88 89 ILE A C 1
ATOM 695 O O . ILE A 1 89 ? 1.524 7.642 13.300 1.00 90.88 89 ILE A O 1
ATOM 699 N N . ASP A 1 90 ? 1.476 5.398 13.549 1.00 92.19 90 ASP A N 1
ATOM 700 C CA . ASP A 1 90 ? 1.263 5.124 12.129 1.00 92.19 90 ASP A CA 1
ATOM 701 C C . ASP A 1 90 ? -0.088 5.669 11.659 1.00 92.19 90 ASP A C 1
ATOM 703 O O . ASP A 1 90 ? -0.175 6.244 10.573 1.00 92.19 90 ASP A O 1
ATOM 707 N N . ALA A 1 91 ? -1.129 5.590 12.495 1.00 91.38 91 ALA A N 1
ATOM 708 C CA . ALA A 1 91 ? -2.426 6.184 12.186 1.00 91.38 91 ALA A CA 1
ATOM 709 C C . ALA A 1 91 ? -2.314 7.693 11.898 1.00 91.38 91 ALA A C 1
ATOM 711 O O . ALA A 1 91 ? -2.856 8.192 10.909 1.00 91.38 91 ALA A O 1
ATOM 712 N N . ARG A 1 92 ? -1.565 8.431 12.733 1.00 91.38 92 ARG A N 1
ATOM 713 C CA . ARG A 1 92 ? -1.323 9.870 12.543 1.00 91.38 92 ARG A CA 1
ATOM 714 C C . ARG A 1 92 ? -0.472 10.154 11.311 1.00 91.38 92 ARG A C 1
ATOM 716 O O . ARG A 1 92 ? -0.796 11.088 10.581 1.00 91.38 92 ARG A O 1
ATOM 723 N N . LEU A 1 93 ? 0.583 9.374 11.076 1.00 94.56 93 LEU A N 1
ATOM 724 C CA . LEU A 1 93 ? 1.446 9.520 9.903 1.00 94.56 93 LEU A CA 1
ATOM 725 C C . LEU A 1 93 ? 0.636 9.386 8.610 1.00 94.56 93 LEU A C 1
ATOM 727 O O . LEU A 1 93 ? 0.641 10.291 7.776 1.00 94.56 93 LEU A O 1
ATOM 731 N N . TRP A 1 94 ? -0.097 8.284 8.466 1.00 95.44 94 TRP A N 1
ATOM 732 C CA . TRP A 1 94 ? -0.867 8.006 7.257 1.00 95.44 94 TRP A CA 1
ATOM 733 C C . TRP A 1 94 ? -2.029 8.971 7.064 1.00 95.44 94 TRP A C 1
ATOM 735 O O . TRP A 1 94 ? -2.331 9.333 5.928 1.00 95.44 94 TRP A O 1
ATOM 745 N N . ARG A 1 95 ? -2.622 9.476 8.152 1.00 91.75 95 ARG A N 1
ATOM 746 C CA . ARG A 1 95 ? -3.586 10.575 8.072 1.00 91.75 95 ARG A CA 1
ATOM 747 C C . ARG A 1 95 ? -2.951 11.837 7.494 1.00 91.75 95 ARG A C 1
ATOM 749 O O . ARG A 1 95 ? -3.504 12.399 6.558 1.00 91.75 95 ARG A O 1
ATOM 756 N N . THR A 1 96 ? -1.798 12.265 8.008 1.00 93.50 96 THR A N 1
ATOM 757 C CA . THR A 1 96 ? -1.088 13.447 7.490 1.00 93.50 96 THR A CA 1
ATOM 758 C C . THR A 1 96 ? -0.766 13.292 6.005 1.00 93.50 96 THR A C 1
ATOM 760 O O . THR A 1 96 ? -0.975 14.229 5.240 1.00 93.50 96 THR A O 1
ATOM 763 N N . ILE A 1 97 ? -0.327 12.101 5.583 1.00 95.56 97 ILE A N 1
ATOM 764 C CA . ILE A 1 97 ? -0.088 11.786 4.167 1.00 95.56 97 ILE A CA 1
ATOM 765 C C . ILE A 1 97 ? -1.390 11.891 3.362 1.00 95.56 97 ILE A C 1
ATOM 767 O O . ILE A 1 97 ? -1.420 12.581 2.348 1.00 95.56 97 ILE A O 1
ATOM 771 N N . ALA A 1 98 ? -2.484 11.276 3.821 1.00 94.75 98 ALA A N 1
ATOM 772 C CA . ALA A 1 98 ? -3.778 11.349 3.144 1.00 94.75 98 ALA A CA 1
ATOM 773 C C . ALA A 1 98 ? -4.259 12.803 2.985 1.00 94.75 98 ALA A C 1
ATOM 775 O O . ALA A 1 98 ? -4.688 13.193 1.900 1.00 94.75 98 ALA A O 1
ATOM 776 N N . THR A 1 99 ? -4.138 13.621 4.035 1.00 91.81 99 THR A N 1
ATOM 777 C CA . THR A 1 99 ? -4.474 15.051 3.999 1.00 91.81 99 THR A CA 1
ATOM 778 C C . THR A 1 99 ? -3.576 15.817 3.026 1.00 91.81 99 THR A C 1
ATOM 780 O O . THR A 1 99 ? -4.089 16.598 2.228 1.00 91.81 99 THR A O 1
ATOM 783 N N . ALA A 1 100 ? -2.262 15.573 3.033 1.00 94.50 100 ALA A N 1
ATOM 784 C CA . ALA A 1 100 ? -1.318 16.214 2.115 1.00 94.50 100 ALA A CA 1
ATOM 785 C C . ALA A 1 100 ? -1.600 15.867 0.643 1.00 94.50 100 ALA A C 1
ATOM 787 O O . ALA A 1 100 ? -1.478 16.728 -0.224 1.00 94.50 100 ALA A O 1
ATOM 788 N N . LEU A 1 101 ? -2.052 14.640 0.369 1.00 95.25 101 LEU A N 1
ATOM 789 C CA . LEU A 1 101 ? -2.495 14.205 -0.960 1.00 95.25 101 LEU A CA 1
ATOM 790 C C . LEU A 1 101 ? -3.904 14.719 -1.332 1.00 95.25 101 LEU A C 1
ATOM 792 O O . LEU A 1 101 ? -4.392 14.452 -2.432 1.00 95.25 101 LEU A O 1
ATOM 796 N N . GLY A 1 102 ? -4.578 15.447 -0.434 1.00 93.25 102 GLY A N 1
ATOM 797 C CA . GLY A 1 102 ? -5.893 16.043 -0.670 1.00 93.25 102 GLY A CA 1
ATOM 798 C C . GLY A 1 102 ? -7.072 15.088 -0.474 1.00 93.25 102 GLY A C 1
ATOM 799 O O . GLY A 1 102 ? -8.128 15.296 -1.082 1.00 93.25 102 GLY A O 1
ATOM 800 N N . TYR A 1 103 ? -6.922 14.043 0.351 1.00 91.62 103 TYR A N 1
ATOM 801 C CA . TYR A 1 103 ? -8.011 13.117 0.655 1.00 91.62 103 TYR A CA 1
ATOM 802 C C . TYR A 1 103 ? -9.255 13.858 1.151 1.00 91.62 103 TYR A C 1
ATOM 804 O O . TYR A 1 103 ? -9.215 14.745 1.999 1.00 91.62 103 TYR A O 1
ATOM 812 N N . SER A 1 104 ? -10.399 13.434 0.634 1.00 87.19 104 SER A N 1
ATOM 813 C CA . SER A 1 104 ? -11.712 13.851 1.106 1.00 87.19 104 SER A CA 1
ATOM 814 C C . SER A 1 104 ? -12.710 12.725 0.838 1.00 87.19 104 SER A C 1
ATOM 816 O O . SER A 1 104 ? -12.757 12.228 -0.297 1.00 87.19 104 SER A O 1
ATOM 818 N N . PRO A 1 105 ? -13.540 12.340 1.828 1.00 82.88 105 PRO A N 1
ATOM 819 C CA . PRO A 1 105 ? -14.511 11.258 1.668 1.00 82.88 105 PRO A CA 1
ATOM 820 C C . PRO A 1 105 ? -15.450 11.458 0.473 1.00 82.88 105 PRO A C 1
ATOM 822 O O . PRO A 1 105 ? -15.750 10.515 -0.254 1.00 82.88 105 PRO A O 1
ATOM 825 N N . ARG A 1 106 ? -15.874 12.703 0.215 1.00 80.75 106 ARG A N 1
ATOM 826 C CA . ARG A 1 106 ? -16.788 13.030 -0.891 1.00 80.75 106 ARG A CA 1
ATOM 827 C C . ARG A 1 106 ? -16.195 12.772 -2.275 1.00 80.75 106 ARG A C 1
ATOM 829 O O . ARG A 1 106 ? -16.931 12.372 -3.167 1.00 80.75 106 ARG A O 1
ATOM 836 N N . ARG A 1 107 ? -14.897 13.028 -2.461 1.00 85.19 107 ARG A N 1
ATOM 837 C CA . ARG A 1 107 ? -14.237 12.932 -3.772 1.00 85.19 107 ARG A CA 1
ATOM 838 C C . ARG A 1 107 ? -13.645 11.552 -4.032 1.00 85.19 107 ARG A C 1
ATOM 840 O O . ARG A 1 107 ? -13.616 11.125 -5.178 1.00 85.19 107 ARG A O 1
ATOM 847 N N . HIS A 1 108 ? -13.158 10.884 -2.987 1.00 89.50 108 HIS A N 1
ATOM 848 C CA . HIS A 1 108 ? -12.306 9.705 -3.155 1.00 89.50 108 HIS A CA 1
ATOM 849 C C . HIS A 1 108 ? -12.984 8.392 -2.776 1.00 89.50 108 HIS A C 1
ATOM 851 O O . HIS A 1 108 ? -12.518 7.344 -3.215 1.00 89.50 108 HIS A O 1
ATOM 857 N N . LEU A 1 109 ? -14.074 8.404 -1.998 1.00 86.00 109 LEU A N 1
ATOM 858 C CA . LEU A 1 109 ? -14.794 7.161 -1.736 1.00 86.00 109 LEU A CA 1
ATOM 859 C C . LEU A 1 109 ? -15.553 6.710 -2.987 1.00 86.00 109 LEU A C 1
ATOM 861 O O . LEU A 1 109 ? -16.295 7.510 -3.569 1.00 86.00 109 LEU A O 1
ATOM 865 N N . PRO A 1 110 ? -15.426 5.429 -3.379 1.00 82.69 110 PRO A N 1
ATOM 866 C CA . PRO A 1 110 ? -16.085 4.921 -4.568 1.00 82.69 110 PRO A CA 1
ATOM 867 C C . PRO A 1 110 ? -17.604 5.023 -4.421 1.00 82.69 110 PRO A C 1
ATOM 869 O O . PRO A 1 110 ? -18.171 4.837 -3.336 1.00 82.69 110 PRO A O 1
ATOM 872 N N . ASN A 1 111 ? -18.276 5.331 -5.524 1.00 79.62 111 ASN A N 1
ATOM 873 C CA . ASN A 1 111 ? -19.724 5.205 -5.584 1.00 79.62 111 ASN A CA 1
ATOM 874 C C . ASN A 1 111 ? -20.092 3.722 -5.706 1.00 79.62 111 ASN A C 1
ATOM 876 O O . ASN A 1 111 ? -19.378 2.979 -6.386 1.00 79.62 111 ASN A O 1
ATOM 880 N N . PRO A 1 112 ? -21.190 3.280 -5.070 1.00 78.69 112 PRO A N 1
ATOM 881 C CA . PRO A 1 112 ? -21.736 1.960 -5.338 1.00 78.69 112 PRO A CA 1
ATOM 882 C C . PRO A 1 112 ? -21.998 1.799 -6.838 1.00 78.69 112 PRO A C 1
ATOM 884 O O . PRO A 1 112 ? -22.420 2.749 -7.505 1.00 78.69 112 PRO A O 1
ATOM 887 N N . ALA A 1 113 ? -21.755 0.600 -7.367 1.00 80.50 113 ALA A N 1
ATOM 888 C CA . ALA A 1 113 ? -22.120 0.298 -8.744 1.00 80.50 113 ALA A CA 1
ATOM 889 C C . ALA A 1 113 ? -23.646 0.428 -8.928 1.00 80.50 113 ALA A C 1
ATOM 891 O O . ALA A 1 113 ? -24.399 0.172 -7.981 1.00 80.50 113 ALA A O 1
ATOM 892 N N . PRO A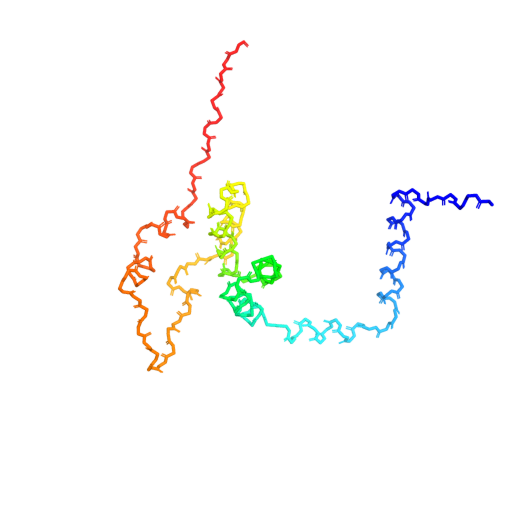 1 114 ? -24.130 0.796 -10.127 1.00 81.31 114 PRO A N 1
ATOM 893 C CA . PRO A 1 114 ? -25.561 0.815 -10.407 1.00 81.31 114 PRO A CA 1
ATOM 894 C C . PRO A 1 114 ? -26.208 -0.534 -10.065 1.00 81.31 114 PRO A C 1
ATOM 896 O O . PRO A 1 114 ? -25.737 -1.580 -10.505 1.00 81.31 114 PRO A O 1
ATOM 899 N N . GLY A 1 115 ? -27.272 -0.516 -9.260 1.00 80.25 115 GLY A N 1
ATOM 900 C CA . GLY A 1 115 ? -27.984 -1.727 -8.836 1.00 80.25 115 GLY A CA 1
ATOM 901 C C . GLY A 1 115 ? -27.303 -2.541 -7.729 1.00 80.25 115 GLY A C 1
ATOM 902 O O . GLY A 1 115 ? -27.879 -3.531 -7.283 1.00 80.25 115 GLY A O 1
ATOM 903 N N . ALA A 1 116 ? -26.123 -2.136 -7.244 1.00 78.62 116 ALA A N 1
ATOM 904 C CA . ALA A 1 116 ? -25.578 -2.702 -6.016 1.00 78.62 116 ALA A CA 1
ATOM 905 C C . ALA A 1 116 ? -26.488 -2.331 -4.830 1.00 78.62 116 ALA A C 1
ATOM 907 O O . ALA A 1 116 ? -26.996 -1.203 -4.791 1.00 78.62 116 ALA A O 1
ATOM 908 N N . PRO A 1 117 ? -26.684 -3.236 -3.851 1.00 77.62 117 PRO A N 1
ATOM 909 C CA . PRO A 1 117 ? -27.350 -2.885 -2.606 1.00 77.62 117 PRO A CA 1
ATOM 910 C C . PRO A 1 117 ? -26.682 -1.646 -2.019 1.00 77.62 117 PRO A C 1
ATOM 912 O O . PRO A 1 117 ? -25.450 -1.570 -1.959 1.00 77.62 117 PRO A O 1
ATOM 915 N N . LEU A 1 118 ? -27.488 -0.662 -1.617 1.00 67.94 118 LEU A N 1
ATOM 916 C CA . LEU A 1 118 ? -26.943 0.486 -0.911 1.00 67.94 118 LEU A CA 1
ATOM 917 C C . LEU A 1 118 ? -26.220 -0.031 0.339 1.00 67.94 118 LEU A C 1
ATOM 919 O O . LEU A 1 118 ? -26.746 -0.924 1.013 1.00 67.94 118 LEU A O 1
ATOM 923 N N . PRO A 1 119 ? -25.027 0.502 0.649 1.00 69.88 119 PRO A N 1
ATOM 924 C CA . PRO A 1 119 ? -24.403 0.246 1.935 1.00 69.88 119 PRO A CA 1
ATOM 925 C C . PRO A 1 119 ? -25.372 0.597 3.063 1.00 69.88 119 PRO A C 1
ATOM 927 O O . PRO A 1 119 ? -26.303 1.384 2.857 1.00 69.88 119 PRO A O 1
ATOM 930 N N . ASP A 1 120 ? -25.135 0.047 4.253 1.00 77.06 120 ASP A N 1
ATOM 931 C CA . ASP A 1 120 ? -25.987 0.359 5.391 1.00 77.06 120 ASP A CA 1
ATOM 932 C C . ASP A 1 120 ? -26.114 1.892 5.597 1.00 77.06 120 ASP A C 1
ATOM 934 O O . ASP A 1 120 ? -25.206 2.665 5.257 1.00 77.06 120 ASP A O 1
ATOM 938 N N . PRO A 1 121 ? -27.256 2.376 6.117 1.00 66.81 121 PRO A N 1
ATOM 939 C CA . PRO A 1 121 ? -27.470 3.809 6.313 1.00 66.81 121 PRO A CA 1
ATOM 940 C C . PRO A 1 121 ? -26.400 4.467 7.199 1.00 66.81 121 PRO A C 1
ATOM 942 O O . PRO A 1 121 ? -26.109 5.651 7.030 1.00 66.81 121 PRO A O 1
ATOM 945 N N . GLY A 1 122 ? -25.788 3.701 8.110 1.00 68.69 122 GLY A N 1
ATOM 946 C CA . GLY A 1 122 ? -24.696 4.152 8.969 1.00 68.69 122 GLY A CA 1
ATOM 947 C C . GLY A 1 122 ? -23.439 4.508 8.175 1.00 68.69 122 GLY A C 1
ATOM 948 O O . GLY A 1 122 ? -22.840 5.549 8.422 1.00 68.69 122 GLY A O 1
ATOM 949 N N . TRP A 1 123 ? -23.088 3.728 7.154 1.00 68.31 123 TRP A N 1
ATOM 950 C CA . TRP A 1 123 ? -21.994 4.005 6.227 1.00 68.31 123 TRP A CA 1
ATOM 951 C C . TRP A 1 123 ? -22.233 5.290 5.434 1.00 68.31 123 TRP A C 1
ATOM 953 O O . TRP A 1 123 ? -21.326 6.108 5.290 1.00 68.31 123 TRP A O 1
ATOM 963 N N . LEU A 1 124 ? -23.455 5.516 4.940 1.00 66.06 124 LEU A N 1
ATOM 964 C CA . LEU A 1 124 ? -23.804 6.746 4.214 1.00 66.06 124 LEU A CA 1
ATOM 965 C C . LEU A 1 124 ? -23.714 7.991 5.109 1.00 66.06 124 LEU A C 1
ATOM 967 O O . LEU A 1 124 ? -23.233 9.041 4.667 1.00 66.06 124 LEU A O 1
ATOM 971 N N . LEU A 1 125 ? -24.130 7.868 6.370 1.00 65.81 125 LEU A N 1
ATOM 972 C CA . LEU A 1 125 ? -23.961 8.911 7.377 1.00 65.81 125 LEU A CA 1
ATOM 973 C C . LEU A 1 125 ? -22.488 9.115 7.730 1.00 65.81 125 LEU A C 1
ATOM 975 O O . LEU A 1 125 ? -22.048 10.255 7.745 1.00 65.81 125 LEU A O 1
ATOM 979 N N . ALA A 1 126 ? -21.695 8.057 7.907 1.00 63.06 126 ALA A N 1
ATOM 980 C CA . ALA A 1 126 ? -20.260 8.155 8.168 1.00 63.06 126 ALA A CA 1
ATOM 981 C C . ALA A 1 126 ? -19.519 8.855 7.015 1.00 63.06 126 ALA A C 1
ATOM 983 O O . ALA A 1 126 ? -18.730 9.765 7.258 1.00 63.06 126 ALA A O 1
ATOM 984 N N . ARG A 1 127 ? -19.851 8.533 5.752 1.00 66.19 127 ARG A N 1
ATOM 985 C CA . ARG A 1 127 ? -19.349 9.235 4.548 1.00 66.19 127 ARG A CA 1
ATOM 986 C C . ARG A 1 127 ? -19.621 10.742 4.556 1.00 66.19 127 ARG A C 1
ATOM 988 O O . ARG A 1 127 ? -18.923 11.489 3.868 1.00 66.19 127 ARG A O 1
ATOM 995 N N . SER A 1 128 ? -20.660 11.160 5.271 1.00 60.28 128 SER A N 1
ATOM 996 C CA . SER A 1 128 ? -21.207 12.519 5.261 1.00 60.28 128 SER A CA 1
ATOM 997 C C . SER A 1 128 ? -21.008 13.262 6.586 1.00 60.28 128 SER A C 1
ATOM 999 O O . SER A 1 128 ? -21.247 14.467 6.637 1.00 60.28 128 SER A O 1
ATOM 1001 N N . GLY A 1 129 ? -20.612 12.547 7.638 1.00 58.28 129 GLY A N 1
ATOM 1002 C CA . GLY A 1 129 ? -20.671 12.978 9.026 1.00 58.28 129 GLY A CA 1
ATOM 1003 C C . GLY A 1 129 ? -19.322 13.428 9.587 1.00 58.28 129 GLY A C 1
ATOM 1004 O O . GLY A 1 129 ? -18.268 13.141 9.009 1.00 58.28 129 GLY A O 1
ATOM 1005 N N . PRO A 1 130 ? -19.351 14.115 10.742 1.00 53.06 130 PRO A N 1
ATOM 1006 C CA . PRO A 1 130 ? -18.168 14.714 11.337 1.00 53.06 130 PRO A CA 1
ATOM 1007 C C . PRO A 1 130 ? -17.166 13.690 11.872 1.00 53.06 130 PRO A C 1
ATOM 1009 O O . PRO A 1 130 ? -16.006 14.032 12.002 1.00 53.06 130 PRO A O 1
ATOM 1012 N N . GLU A 1 131 ? -17.540 12.435 12.139 1.00 53.53 131 GLU A N 1
ATOM 1013 C CA . GLU A 1 131 ? -16.624 11.458 12.760 1.00 53.53 131 GLU A CA 1
ATOM 1014 C C . GLU A 1 131 ? -15.492 10.996 11.825 1.00 53.53 131 GLU A C 1
ATOM 1016 O O . GLU A 1 131 ? -14.329 10.948 12.228 1.00 53.53 131 GLU A O 1
ATOM 1021 N N . LEU A 1 132 ? -15.781 10.754 10.537 1.00 53.84 132 LEU A N 1
ATOM 1022 C CA . LEU A 1 132 ? -14.724 10.553 9.535 1.00 53.84 132 LEU A CA 1
ATOM 1023 C C . LEU A 1 132 ? -14.003 11.868 9.202 1.00 53.84 132 LEU A C 1
ATOM 1025 O O . LEU A 1 132 ? -12.828 11.838 8.838 1.00 53.84 132 LEU A O 1
ATOM 1029 N N . GLN A 1 133 ? -14.673 13.021 9.350 1.00 51.84 133 GLN A N 1
ATOM 1030 C CA . GLN A 1 133 ? -14.030 14.335 9.220 1.00 51.84 133 GLN A CA 1
ATOM 1031 C C . GLN A 1 133 ? -13.085 14.628 10.391 1.00 51.84 133 GLN A C 1
ATOM 1033 O O . GLN A 1 133 ? -12.043 15.220 10.168 1.00 51.84 133 GLN A O 1
ATOM 1038 N N . GLN A 1 134 ? -13.352 14.132 11.597 1.00 55.75 134 GLN A N 1
ATOM 1039 C CA . GLN A 1 134 ? -12.495 14.253 12.780 1.00 55.75 134 GLN A CA 1
ATOM 1040 C C . GLN A 1 134 ? -11.238 13.372 12.652 1.00 55.75 134 GLN A C 1
ATOM 1042 O O . GLN A 1 134 ? -10.175 13.677 13.199 1.00 55.75 134 GLN A O 1
ATOM 1047 N N . PHE A 1 135 ? -11.334 12.302 11.854 1.00 55.81 135 PHE A N 1
ATOM 1048 C CA . PHE A 1 135 ? -10.191 11.567 11.308 1.00 55.81 135 PHE A CA 1
ATOM 1049 C C . PHE A 1 135 ? -9.554 12.223 10.070 1.00 55.81 135 PHE A C 1
ATOM 1051 O O . PHE A 1 135 ? -8.493 11.768 9.662 1.00 55.81 135 PHE A O 1
ATOM 1058 N N . ALA A 1 136 ? -10.140 13.255 9.460 1.00 46.88 136 ALA A N 1
ATOM 1059 C CA . ALA A 1 136 ? -9.570 13.988 8.320 1.00 46.88 136 ALA A CA 1
ATOM 1060 C C . ALA A 1 136 ? -8.956 15.344 8.724 1.00 46.88 136 ALA A C 1
ATOM 1062 O O . ALA A 1 136 ? -8.041 15.830 8.057 1.00 46.88 136 ALA A O 1
ATOM 1063 N N . GLU A 1 137 ? -9.431 15.943 9.817 1.00 50.00 137 GLU A N 1
ATOM 1064 C CA . GLU A 1 137 ? -8.923 17.190 10.373 1.00 50.00 137 GLU A CA 1
ATOM 1065 C C . GLU A 1 137 ? -7.542 16.982 11.016 1.00 50.00 137 GLU A C 1
ATOM 1067 O O . GLU A 1 137 ? -7.292 15.953 11.663 1.00 50.00 137 GLU A O 1
ATOM 1072 N N . PRO A 1 138 ? -6.618 17.951 10.869 1.00 51.94 138 PRO A N 1
ATOM 1073 C CA . PRO A 1 138 ? -5.359 17.922 11.592 1.00 51.94 138 PRO A CA 1
ATOM 1074 C C . PRO A 1 138 ? -5.666 17.973 13.090 1.00 51.94 138 PRO A C 1
ATOM 1076 O O . PRO A 1 138 ? -6.182 18.970 13.592 1.00 51.94 138 PRO A O 1
ATOM 1079 N N . GLN A 1 139 ? -5.351 16.907 13.827 1.00 55.78 139 GLN A N 1
ATOM 1080 C CA . GLN A 1 139 ? -5.395 16.995 15.284 1.00 55.78 139 GLN A CA 1
ATOM 1081 C C . GLN A 1 139 ? -4.358 18.019 15.738 1.00 55.78 139 GLN A C 1
ATOM 1083 O O . GLN A 1 139 ? -3.217 17.993 15.269 1.00 55.78 139 GLN A O 1
ATOM 1088 N N . ALA A 1 140 ? -4.767 18.907 16.649 1.00 53.19 140 ALA A N 1
ATOM 1089 C CA . ALA A 1 140 ? -3.863 19.851 17.285 1.00 53.19 140 ALA A CA 1
ATOM 1090 C C . ALA A 1 140 ? -2.624 19.097 17.801 1.00 53.19 140 ALA A C 1
ATOM 1092 O O . ALA A 1 140 ? -2.770 17.985 18.331 1.00 53.19 140 ALA A O 1
ATOM 1093 N N . PRO A 1 141 ? -1.409 19.651 17.633 1.00 51.81 141 PRO A N 1
ATOM 1094 C CA . PRO A 1 141 ? -0.223 19.031 18.196 1.00 51.81 141 PRO A CA 1
ATOM 1095 C C . PRO A 1 141 ? -0.467 18.815 19.688 1.00 51.81 141 PRO A C 1
ATOM 1097 O O . PRO A 1 141 ? -0.973 19.709 20.368 1.00 51.81 141 PRO A O 1
ATOM 1100 N N . LEU A 1 142 ? -0.142 17.617 20.186 1.00 49.53 142 LEU A N 1
ATOM 1101 C CA . LEU A 1 142 ? -0.130 17.374 21.624 1.00 49.53 142 LEU A CA 1
ATOM 1102 C C . LEU A 1 142 ? 0.763 18.453 22.229 1.00 49.53 142 LEU A C 1
ATOM 1104 O O . LEU A 1 142 ? 1.950 18.518 21.905 1.00 49.53 142 LEU A O 1
ATOM 1108 N N . SER A 1 143 ? 0.182 19.327 23.047 1.00 48.31 143 SER A N 1
ATOM 1109 C CA . SER A 1 143 ? 0.938 20.281 23.838 1.00 48.31 143 SER A CA 1
ATOM 1110 C C . SER A 1 143 ? 1.946 19.466 24.635 1.00 48.31 143 SER A C 1
ATOM 1112 O O . SER A 1 143 ? 1.582 18.700 25.527 1.00 48.31 143 SER A O 1
ATOM 1114 N N . VAL A 1 144 ? 3.221 19.572 24.256 1.00 53.97 144 VAL A N 1
ATOM 1115 C CA . VAL A 1 144 ? 4.318 19.032 25.048 1.00 53.97 144 VAL A CA 1
ATOM 1116 C C . VAL A 1 144 ? 4.280 19.836 26.335 1.00 53.97 144 VAL A C 1
ATOM 1118 O O . VAL A 1 144 ? 4.737 20.975 26.386 1.00 53.97 144 VAL A O 1
ATOM 1121 N N . GLY A 1 145 ? 3.622 19.286 27.351 1.00 44.84 145 GLY A N 1
ATOM 1122 C CA . GLY A 1 145 ? 3.664 19.839 28.686 1.00 44.84 145 GLY A CA 1
ATOM 1123 C C . GLY A 1 145 ? 5.120 19.821 29.118 1.00 44.84 145 GLY A C 1
ATOM 1124 O O . GLY A 1 145 ? 5.645 18.765 29.462 1.00 44.84 145 GLY A O 1
ATOM 1125 N N . CYS A 1 146 ? 5.778 20.978 29.074 1.00 45.25 146 CYS A N 1
ATOM 1126 C CA . CYS A 1 146 ? 6.992 21.217 29.834 1.00 45.25 146 CYS A CA 1
ATOM 1127 C C . CYS A 1 146 ? 6.626 21.069 31.314 1.00 45.25 146 CYS A C 1
ATOM 1129 O O . CYS A 1 146 ? 6.279 22.036 31.987 1.00 45.25 146 CYS A O 1
ATOM 1131 N N . ALA A 1 147 ? 6.653 19.835 31.812 1.00 46.97 147 ALA A N 1
ATOM 1132 C CA . ALA A 1 147 ? 6.706 19.569 33.233 1.00 46.97 147 ALA A CA 1
ATOM 1133 C C . ALA A 1 147 ? 8.112 19.966 33.684 1.00 46.97 147 ALA A C 1
ATOM 1135 O O . ALA A 1 147 ? 9.076 19.225 33.491 1.00 46.97 147 ALA A O 1
ATOM 1136 N N . GLY A 1 148 ? 8.217 21.190 34.200 1.00 53.69 148 GLY A N 1
ATOM 1137 C CA . GLY A 1 148 ? 9.429 21.700 34.815 1.00 53.69 148 GLY A CA 1
ATOM 1138 C C . GLY A 1 148 ? 9.917 20.779 35.930 1.00 53.69 148 GLY A C 1
ATOM 1139 O O . GLY A 1 148 ? 9.127 20.229 36.704 1.00 53.69 148 GLY A O 1
ATOM 1140 N N . ARG A 1 149 ? 11.234 20.632 35.996 1.00 46.03 149 ARG A N 1
ATOM 1141 C CA . ARG A 1 149 ? 11.975 20.241 37.187 1.00 46.03 149 ARG A CA 1
ATOM 1142 C C . ARG A 1 149 ? 13.311 20.958 37.174 1.00 46.03 149 ARG A C 1
ATOM 1144 O O . ARG A 1 149 ? 13.882 21.067 36.067 1.00 46.03 149 ARG A O 1
#

Foldseek 3Di:
DPDPDDDPVRVVVVVVVVVVVVVVVPCVVVVVVCVVPDDLVVLQVVLVVCVVVVVNVSSLVSLVVSLVVLQLVSLQVQLVVCVVVVNNVSNLVSLVSSVVSPDALVPRPDDDDVPDPDPDVVVVCCSVDCPVVVSNDNDDPDPPPPPDD